Protein AF-A0A838JPN8-F1 (afdb_monomer)

Mean predicted aligned error: 5.58 Å

Foldseek 3Di:
DWDKDPEDWAADDPAQLVLLVLLVVLQVPDDQKDWPDDDSFKTWIWHADPPPRKIKIKIWGQDPVVRTIDIIITTPPPDPPPVPRVVVVVVSNVSSVVD

Solvent-accessible surface area (backbone atoms only — not comparable to full-atom values): 5671 Å² total; per-residue (Å²): 129,77,63,65,58,94,51,81,61,43,77,48,61,91,43,55,42,60,32,51,52,51,50,48,55,59,44,64,73,36,88,49,43,44,80,78,44,82,52,69,52,36,38,33,33,36,38,42,42,87,91,77,68,46,47,28,44,37,38,37,33,49,38,82,91,76,55,26,31,42,49,43,39,33,46,75,59,84,67,75,84,84,47,58,64,55,53,51,51,53,53,50,53,53,57,58,77,76,106

Secondary structure (DSSP, 8-state):
--PBP--PPEEPSS-HHHHHHHHHHHHHTSTTEEEEEEETTEEEEEEE-TTT--EEEEEEEEETTTTEEEEEEEESS-----SHHHHHHHHHHHHHHT-

pLDDT: mean 84.1, std 12.31, range [47.94, 95.75]

Structure (mmCIF, N/CA/C/O backbone):
data_AF-A0A838JPN8-F1
#
_entry.id   AF-A0A838JPN8-F1
#
loop_
_atom_site.group_PDB
_atom_site.id
_atom_site.type_symbol
_atom_site.label_atom_id
_atom_site.label_alt_id
_atom_site.label_comp_id
_atom_site.label_asym_id
_atom_site.label_entity_id
_atom_site.label_seq_id
_atom_site.pdbx_PDB_ins_code
_atom_site.Cartn_x
_atom_site.Cartn_y
_atom_site.Cartn_z
_atom_site.occupancy
_atom_site.B_iso_or_equiv
_atom_site.auth_seq_id
_atom_site.auth_comp_id
_atom_site.auth_asym_id
_atom_site.auth_atom_id
_atom_site.pdbx_PDB_model_num
ATOM 1 N N . GLN A 1 1 ? 0.008 10.929 -18.653 1.00 47.94 1 GLN A N 1
ATOM 2 C CA . GLN A 1 1 ? -1.288 10.620 -18.012 1.00 47.94 1 GLN A CA 1
ATOM 3 C C . GLN A 1 1 ? -1.085 9.340 -17.205 1.00 47.94 1 GLN A C 1
ATOM 5 O O . GLN A 1 1 ? -0.704 8.341 -17.802 1.00 47.94 1 GLN A O 1
ATOM 10 N N . ARG A 1 2 ? -1.171 9.373 -15.867 1.00 53.25 2 ARG A N 1
ATOM 11 C CA . ARG A 1 2 ? -1.049 8.150 -15.050 1.00 53.25 2 ARG A CA 1
ATOM 12 C C . ARG A 1 2 ? -2.326 7.338 -15.272 1.00 53.25 2 ARG A C 1
ATOM 14 O O . ARG A 1 2 ? -3.401 7.840 -14.967 1.00 53.25 2 ARG A O 1
ATOM 21 N N . GLN A 1 3 ? -2.220 6.158 -15.877 1.00 57.53 3 GLN A N 1
ATOM 22 C CA . GLN A 1 3 ? -3.350 5.237 -15.968 1.00 57.53 3 GLN A CA 1
ATOM 23 C C . GLN A 1 3 ? -3.476 4.532 -14.622 1.00 57.53 3 GLN A C 1
ATOM 25 O O . GLN A 1 3 ? -2.540 3.869 -14.175 1.00 57.53 3 GLN A O 1
ATOM 30 N N . TYR A 1 4 ? -4.611 4.737 -13.968 1.00 62.34 4 TYR A N 1
ATOM 31 C CA . TYR A 1 4 ? -4.970 4.013 -12.761 1.00 62.34 4 TYR A CA 1
ATOM 32 C C . TYR A 1 4 ? -5.707 2.750 -13.179 1.00 62.34 4 TYR A C 1
ATOM 34 O O . TYR A 1 4 ? -6.601 2.808 -14.021 1.00 62.34 4 TYR A O 1
ATOM 42 N N . ALA A 1 5 ? -5.318 1.613 -12.614 1.00 64.06 5 ALA A N 1
ATOM 43 C CA . ALA A 1 5 ? -6.159 0.434 -12.706 1.00 64.06 5 ALA A CA 1
ATOM 44 C C . ALA A 1 5 ? -7.370 0.642 -11.786 1.00 64.06 5 ALA A C 1
ATOM 46 O O . ALA A 1 5 ? -7.188 1.019 -10.626 1.00 64.06 5 ALA A O 1
ATOM 47 N N . ASP A 1 6 ? -8.579 0.372 -12.284 1.00 66.81 6 ASP A N 1
ATOM 48 C CA . ASP A 1 6 ? -9.738 0.184 -11.413 1.00 66.81 6 ASP A CA 1
ATOM 49 C C . ASP A 1 6 ? -9.481 -1.061 -10.563 1.00 66.81 6 ASP A C 1
ATOM 51 O O . ASP A 1 6 ? -9.359 -2.189 -11.066 1.00 66.81 6 ASP A O 1
ATOM 55 N N . ILE A 1 7 ? -9.309 -0.822 -9.267 1.00 79.94 7 ILE A N 1
ATOM 56 C CA . ILE A 1 7 ? -8.982 -1.819 -8.258 1.00 79.94 7 ILE A CA 1
ATOM 57 C C . ILE A 1 7 ? -10.088 -1.758 -7.216 1.00 79.94 7 ILE A C 1
ATOM 59 O O . ILE A 1 7 ? -10.384 -0.692 -6.680 1.00 79.94 7 ILE A O 1
ATOM 63 N N . ALA A 1 8 ? -10.701 -2.907 -6.936 1.00 86.38 8 ALA A N 1
ATOM 64 C CA . ALA A 1 8 ? -11.750 -2.976 -5.934 1.00 86.38 8 ALA A CA 1
ATOM 65 C C . ALA A 1 8 ? -11.186 -2.612 -4.547 1.00 86.38 8 ALA A C 1
ATOM 67 O O . ALA A 1 8 ? -10.092 -3.080 -4.200 1.00 86.38 8 ALA A O 1
ATOM 68 N N . PRO A 1 9 ? -11.921 -1.836 -3.734 1.00 91.12 9 PRO A N 1
ATOM 69 C CA . PRO A 1 9 ? -11.498 -1.515 -2.378 1.00 91.12 9 PRO A CA 1
ATOM 70 C C . PRO A 1 9 ? -11.369 -2.786 -1.527 1.00 91.12 9 PRO A C 1
ATOM 72 O O . PRO A 1 9 ? -11.947 -3.833 -1.835 1.00 91.12 9 PRO A O 1
ATOM 75 N N . ILE A 1 10 ? -10.571 -2.709 -0.468 1.00 90.81 10 ILE A N 1
ATOM 76 C CA . ILE A 1 10 ? -10.360 -3.791 0.499 1.00 90.81 10 ILE A CA 1
ATOM 77 C C . ILE A 1 10 ? -11.268 -3.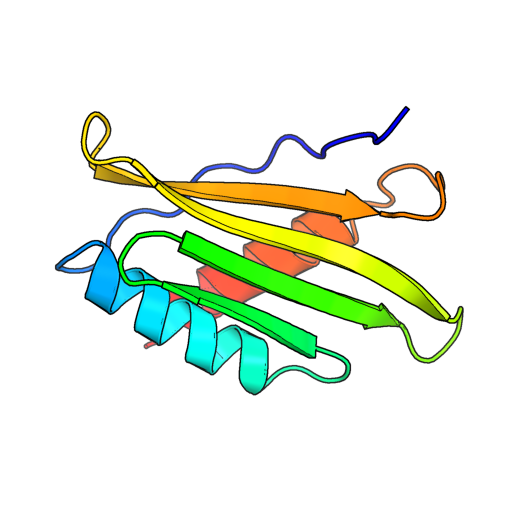535 1.703 1.00 90.81 10 ILE A C 1
ATOM 79 O O . ILE A 1 10 ? -11.330 -2.415 2.204 1.00 90.81 10 ILE A O 1
ATOM 83 N N . ALA A 1 11 ? -11.984 -4.557 2.170 1.00 90.94 11 ALA A N 1
ATOM 84 C CA . ALA A 1 11 ? -12.814 -4.435 3.363 1.00 90.94 11 ALA A CA 1
ATOM 85 C C . ALA A 1 11 ? -11.940 -4.205 4.605 1.00 90.94 11 ALA A C 1
ATOM 87 O O . ALA A 1 11 ? -10.873 -4.803 4.747 1.00 90.94 11 ALA A O 1
ATOM 88 N N . VAL A 1 12 ? -12.389 -3.331 5.504 1.00 91.38 12 VAL A N 1
ATOM 89 C CA . VAL A 1 12 ? -11.725 -3.137 6.796 1.00 91.38 12 VAL A CA 1
ATOM 90 C C . VAL A 1 12 ? -11.913 -4.385 7.658 1.00 91.38 12 VAL A C 1
ATOM 92 O O . VAL A 1 12 ? -13.031 -4.873 7.816 1.00 91.38 12 VAL A O 1
ATOM 95 N N . GLN A 1 13 ? -10.822 -4.882 8.239 1.00 87.94 13 GLN A N 1
ATOM 96 C CA . GLN A 1 13 ? -10.827 -5.972 9.212 1.00 87.94 13 GLN A CA 1
ATOM 97 C C . GLN A 1 13 ? -10.606 -5.392 10.616 1.00 87.94 13 GLN A C 1
ATOM 99 O O . GLN A 1 13 ? -9.481 -5.069 10.999 1.00 87.94 13 GLN A O 1
ATOM 104 N N . GLY A 1 14 ? -11.686 -5.248 11.387 1.00 86.75 14 GLY A N 1
ATOM 105 C CA . GLY A 1 14 ? -11.653 -4.572 12.687 1.00 86.75 14 GLY A CA 1
ATOM 106 C C . GLY A 1 14 ? -11.746 -3.056 12.519 1.00 86.75 14 GLY A C 1
ATOM 107 O O . GLY A 1 14 ? -12.843 -2.536 12.330 1.00 86.75 14 GLY A O 1
ATOM 108 N N . ASP A 1 15 ? -10.610 -2.358 12.561 1.00 89.88 15 ASP A N 1
ATOM 109 C CA . ASP A 1 15 ? -10.527 -0.906 12.371 1.00 89.88 15 ASP A CA 1
ATOM 110 C C . ASP A 1 15 ? -9.607 -0.512 11.199 1.00 89.88 15 ASP A C 1
ATOM 112 O O . ASP A 1 15 ? -8.746 -1.281 10.755 1.00 89.88 15 ASP A O 1
ATOM 116 N N . GLY A 1 16 ? -9.827 0.688 10.649 1.00 90.25 16 GLY A N 1
ATOM 117 C CA . GLY A 1 16 ? -9.094 1.201 9.487 1.00 90.25 16 GLY A CA 1
ATOM 118 C C . GLY A 1 16 ? -7.574 1.261 9.703 1.00 90.25 16 GLY A C 1
ATOM 119 O O . GLY A 1 16 ? -6.841 0.661 8.911 1.00 90.25 16 GLY A O 1
ATOM 120 N N . PRO A 1 17 ? -7.084 1.929 10.767 1.00 91.62 17 PRO A N 1
ATOM 121 C CA . PRO A 1 17 ? -5.660 1.956 11.109 1.00 91.62 17 PRO A CA 1
ATOM 122 C C . PRO A 1 17 ? -5.026 0.572 11.303 1.00 91.62 17 PRO A C 1
ATOM 124 O O . PRO A 1 17 ? -3.936 0.321 10.789 1.00 91.62 17 PRO A O 1
ATOM 127 N N . GLY A 1 18 ? -5.706 -0.346 11.988 1.00 92.81 18 GLY A N 1
ATOM 128 C CA . GLY A 1 18 ? -5.263 -1.722 12.200 1.00 92.81 18 GLY A CA 1
ATOM 129 C C . GLY A 1 18 ? -5.165 -2.497 10.889 1.00 92.81 18 GLY A C 1
ATOM 130 O O . GLY A 1 18 ? -4.160 -3.159 10.624 1.00 92.81 18 GLY A O 1
ATOM 131 N N . THR A 1 19 ? -6.154 -2.334 10.008 1.00 93.25 19 THR A N 1
ATOM 132 C CA . THR A 1 19 ? -6.128 -2.919 8.660 1.00 93.25 19 THR A CA 1
ATOM 133 C C . THR A 1 19 ? -4.963 -2.362 7.838 1.00 93.25 19 THR A C 1
ATOM 135 O O . THR A 1 19 ? -4.228 -3.123 7.211 1.00 93.25 19 THR A O 1
ATOM 138 N N . LEU A 1 20 ? -4.731 -1.045 7.869 1.00 93.94 20 LEU A N 1
ATOM 139 C CA . LEU A 1 20 ? -3.594 -0.417 7.187 1.00 93.94 20 LEU A CA 1
ATOM 140 C C . LEU A 1 20 ? -2.247 -0.886 7.746 1.00 93.94 20 LEU A C 1
ATOM 142 O O . LEU A 1 20 ? -1.312 -1.093 6.972 1.00 93.94 20 LEU A O 1
ATOM 146 N N . ALA A 1 21 ? -2.141 -1.105 9.058 1.00 92.81 21 ALA A N 1
ATOM 147 C CA . ALA A 1 21 ? -0.942 -1.654 9.682 1.00 92.81 21 ALA A CA 1
ATOM 148 C C . ALA A 1 21 ? -0.668 -3.099 9.227 1.00 92.81 21 ALA A C 1
ATOM 150 O O . ALA A 1 21 ? 0.475 -3.426 8.896 1.00 92.81 21 ALA A O 1
ATOM 151 N N . LYS A 1 22 ? -1.705 -3.944 9.117 1.00 93.44 22 LYS A N 1
ATOM 152 C CA . LYS A 1 22 ? -1.581 -5.283 8.515 1.00 93.44 22 LYS A CA 1
ATOM 153 C C . LYS A 1 22 ? -1.120 -5.199 7.055 1.00 93.44 22 LYS A C 1
ATOM 155 O O . LYS A 1 22 ? -0.162 -5.868 6.670 1.00 93.44 22 LYS A O 1
ATOM 160 N N . ILE A 1 23 ? -1.756 -4.339 6.251 1.00 93.75 23 ILE A N 1
ATOM 161 C CA . ILE A 1 23 ? -1.382 -4.119 4.844 1.00 93.75 23 ILE A CA 1
ATOM 162 C C . ILE A 1 23 ? 0.076 -3.668 4.743 1.00 93.75 23 ILE A C 1
ATOM 164 O O . ILE A 1 23 ? 0.812 -4.186 3.906 1.00 93.75 23 ILE A O 1
ATOM 168 N N . LYS A 1 24 ? 0.521 -2.752 5.609 1.00 94.31 24 LYS A N 1
ATOM 169 C CA . LYS A 1 24 ? 1.915 -2.308 5.673 1.00 94.31 24 LYS A CA 1
ATOM 170 C C . LYS A 1 24 ? 2.867 -3.488 5.874 1.00 94.31 24 LYS A C 1
ATOM 172 O O . LYS A 1 24 ? 3.797 -3.622 5.086 1.00 94.31 24 LYS A O 1
ATOM 177 N N . GLY A 1 25 ? 2.616 -4.364 6.848 1.00 93.38 25 GLY A N 1
ATOM 178 C CA . GLY A 1 25 ? 3.457 -5.546 7.079 1.00 93.38 25 GLY A CA 1
ATOM 179 C C . GLY A 1 25 ? 3.500 -6.497 5.874 1.00 93.38 25 GLY A C 1
ATOM 180 O O . GLY A 1 25 ? 4.564 -6.976 5.478 1.00 93.38 25 GLY A O 1
ATOM 181 N N . ILE A 1 26 ? 2.358 -6.705 5.211 1.00 93.25 26 ILE A N 1
ATOM 182 C CA . ILE A 1 26 ? 2.283 -7.501 3.974 1.00 93.25 26 ILE A CA 1
ATOM 183 C C . ILE A 1 26 ? 3.083 -6.835 2.847 1.00 93.25 26 ILE A C 1
ATOM 185 O O . ILE A 1 26 ? 3.772 -7.516 2.092 1.00 93.25 26 ILE A O 1
ATOM 189 N N . VAL A 1 27 ? 3.011 -5.511 2.715 1.00 92.50 27 VAL A N 1
ATOM 190 C CA . VAL A 1 27 ? 3.771 -4.757 1.713 1.00 92.50 27 VAL A CA 1
ATOM 191 C C . VAL A 1 27 ? 5.270 -4.846 1.993 1.00 92.50 27 VAL A C 1
ATOM 193 O O . VAL A 1 27 ? 6.023 -5.145 1.075 1.00 92.50 27 VAL A O 1
ATOM 196 N N . GLU A 1 28 ? 5.704 -4.636 3.234 1.00 91.81 28 GLU A N 1
ATOM 197 C CA . GLU A 1 28 ? 7.119 -4.671 3.632 1.00 91.81 28 GLU A CA 1
ATOM 198 C C . GLU A 1 28 ? 7.751 -6.060 3.479 1.00 91.81 28 GLU A C 1
ATOM 200 O O . GLU A 1 28 ? 8.943 -6.158 3.199 1.00 91.81 28 GLU A O 1
ATOM 205 N N . SER A 1 29 ? 6.962 -7.134 3.582 1.00 90.38 29 SER A N 1
ATOM 206 C CA . SER A 1 29 ? 7.449 -8.502 3.343 1.00 90.38 29 SER A CA 1
ATOM 207 C C . SER A 1 29 ? 7.643 -8.851 1.860 1.00 90.38 29 SER A C 1
ATOM 209 O O . SER A 1 29 ? 8.134 -9.935 1.541 1.00 90.38 29 SER A O 1
ATOM 211 N N . ARG A 1 30 ? 7.274 -7.959 0.928 1.00 87.75 30 ARG A N 1
ATOM 212 C CA . ARG A 1 30 ? 7.398 -8.207 -0.513 1.00 87.75 30 ARG A CA 1
ATOM 213 C C . ARG A 1 30 ? 8.698 -7.687 -1.097 1.00 87.75 30 ARG A C 1
ATOM 215 O O . ARG A 1 30 ? 9.097 -6.541 -0.909 1.00 87.75 30 ARG A O 1
ATOM 222 N N . ASP A 1 31 ? 9.273 -8.511 -1.959 1.00 85.50 31 ASP A N 1
ATOM 223 C CA . ASP A 1 31 ? 10.454 -8.176 -2.740 1.00 85.50 31 ASP A CA 1
ATOM 224 C C . ASP A 1 31 ? 10.273 -6.893 -3.567 1.00 85.50 31 ASP A C 1
ATOM 226 O O . ASP A 1 31 ? 9.363 -6.770 -4.392 1.00 85.50 31 ASP A O 1
ATOM 230 N N . GLY A 1 32 ? 11.189 -5.941 -3.374 1.00 85.50 32 GLY A N 1
ATOM 231 C CA . GLY A 1 32 ? 11.200 -4.677 -4.112 1.00 85.50 32 GLY A CA 1
ATOM 232 C C . GLY A 1 32 ? 10.132 -3.674 -3.671 1.00 85.50 32 GLY A C 1
ATOM 233 O O . GLY A 1 32 ? 9.960 -2.661 -4.352 1.00 85.50 32 GLY A O 1
ATOM 234 N N . ALA A 1 33 ? 9.425 -3.931 -2.568 1.00 90.69 33 ALA A N 1
ATOM 235 C CA . ALA A 1 33 ? 8.540 -2.963 -1.941 1.00 90.69 33 ALA A CA 1
ATOM 236 C C . ALA A 1 33 ? 9.324 -1.979 -1.062 1.00 90.69 33 ALA A C 1
ATOM 238 O O . ALA A 1 33 ? 10.281 -2.340 -0.383 1.00 90.69 33 ALA A O 1
ATOM 239 N N . ALA A 1 34 ? 8.894 -0.724 -1.060 1.00 91.81 34 ALA A N 1
ATOM 240 C CA . ALA A 1 34 ? 9.420 0.318 -0.195 1.00 91.81 34 ALA A CA 1
ATOM 241 C C . ALA A 1 34 ? 8.270 1.201 0.282 1.00 91.81 34 ALA A C 1
ATOM 243 O O . ALA A 1 34 ? 7.659 1.914 -0.518 1.00 91.81 34 ALA A O 1
ATOM 244 N N . VAL A 1 35 ? 7.983 1.181 1.582 1.00 93.75 35 VAL A N 1
ATOM 245 C CA . VAL A 1 35 ? 7.026 2.111 2.189 1.00 93.75 35 VAL A CA 1
ATOM 246 C C . VAL A 1 35 ? 7.646 3.505 2.194 1.00 93.75 35 VAL A C 1
ATOM 248 O O . VAL A 1 35 ? 8.744 3.713 2.701 1.00 93.75 35 VAL A O 1
ATOM 251 N N . VAL A 1 36 ? 6.958 4.461 1.578 1.00 94.44 36 VAL A N 1
ATOM 252 C CA . VAL A 1 36 ? 7.406 5.856 1.469 1.00 94.44 36 VAL A CA 1
ATOM 253 C C . VAL A 1 36 ? 6.721 6.731 2.506 1.00 94.44 36 VAL A C 1
ATOM 255 O O . VAL A 1 36 ? 7.343 7.644 3.041 1.00 94.44 36 VAL A O 1
ATOM 258 N N . LYS A 1 37 ? 5.443 6.466 2.784 1.00 94.50 37 LYS A N 1
ATOM 259 C CA . LYS A 1 37 ? 4.659 7.193 3.781 1.00 94.50 37 LYS A CA 1
ATOM 260 C C . LYS A 1 37 ? 3.745 6.218 4.507 1.00 94.50 37 LYS A C 1
ATOM 262 O O . LYS A 1 37 ? 3.104 5.398 3.860 1.00 94.50 37 LYS A O 1
ATOM 267 N N . SER A 1 38 ? 3.682 6.323 5.827 1.00 93.94 38 SER A N 1
ATOM 268 C CA . SER A 1 38 ? 2.806 5.516 6.673 1.00 93.94 38 SER A CA 1
ATOM 269 C C . SER A 1 38 ? 2.180 6.427 7.718 1.00 93.94 38 SER A C 1
ATOM 271 O O . SER A 1 38 ? 2.876 6.952 8.580 1.00 93.94 38 SER A O 1
ATOM 273 N N . GLU A 1 39 ? 0.872 6.596 7.634 1.00 93.81 39 GLU A N 1
ATOM 274 C CA . GLU A 1 39 ? 0.028 7.388 8.524 1.00 93.81 39 GLU A CA 1
ATOM 275 C C . GLU A 1 39 ? -1.170 6.532 8.971 1.00 93.81 39 GLU A C 1
ATOM 277 O O . GLU A 1 39 ? -1.475 5.526 8.325 1.00 93.81 39 GLU A O 1
ATOM 282 N N . PRO A 1 40 ? -1.880 6.904 10.052 1.00 88.44 40 PRO A N 1
ATOM 283 C CA . PRO A 1 40 ? -2.983 6.096 10.581 1.00 88.44 40 PRO A CA 1
ATOM 284 C C . PRO A 1 40 ? -4.114 5.815 9.583 1.00 88.44 40 PRO A C 1
ATOM 286 O O . PRO A 1 40 ? -4.792 4.802 9.694 1.00 88.44 40 PRO A O 1
ATOM 289 N N . ASN A 1 41 ? -4.334 6.699 8.612 1.00 93.00 41 ASN A N 1
ATOM 290 C CA . ASN A 1 41 ? -5.394 6.598 7.607 1.00 93.00 41 ASN A CA 1
ATOM 291 C C . ASN A 1 41 ? -4.862 6.515 6.168 1.00 93.00 41 ASN A C 1
ATOM 293 O O . ASN A 1 41 ? -5.663 6.495 5.234 1.00 93.00 41 ASN A O 1
ATOM 297 N N . TYR A 1 42 ? -3.542 6.488 5.975 1.00 94.50 42 TYR A N 1
ATOM 298 C CA . TYR A 1 42 ? -2.930 6.546 4.652 1.00 94.50 42 TYR A CA 1
ATOM 299 C C . TYR A 1 42 ? -1.591 5.807 4.615 1.00 94.50 42 TYR A C 1
ATOM 301 O O . TYR A 1 42 ? -0.709 6.027 5.440 1.00 94.50 42 TYR A O 1
ATOM 309 N N . LEU A 1 43 ? -1.401 4.965 3.609 1.00 95.75 43 LEU A N 1
ATOM 310 C CA . LEU A 1 43 ? -0.172 4.227 3.364 1.00 95.75 43 LEU A CA 1
ATOM 311 C C . LEU A 1 43 ? 0.211 4.381 1.896 1.00 95.75 43 LEU A C 1
ATOM 313 O O . LEU A 1 43 ? -0.558 4.050 1.000 1.00 95.75 43 LEU A O 1
ATOM 317 N N . TYR A 1 44 ? 1.435 4.827 1.648 1.00 95.00 44 TYR A N 1
ATOM 318 C CA . TYR A 1 44 ? 2.006 4.929 0.314 1.00 95.00 44 TYR A CA 1
ATOM 319 C C . TYR A 1 44 ? 3.276 4.099 0.229 1.00 95.00 44 TYR A C 1
ATOM 321 O O . TYR A 1 44 ? 4.220 4.276 1.005 1.00 95.00 44 TYR A O 1
ATOM 329 N N . ALA A 1 45 ? 3.304 3.209 -0.754 1.00 93.44 45 ALA A N 1
ATOM 330 C CA . ALA A 1 45 ? 4.414 2.332 -1.045 1.00 93.44 45 ALA A CA 1
ATOM 331 C C . ALA A 1 45 ? 4.794 2.387 -2.525 1.00 93.44 45 ALA A C 1
ATOM 333 O O . ALA A 1 45 ? 3.980 2.658 -3.407 1.00 93.44 45 ALA A O 1
ATOM 334 N N . ARG A 1 46 ? 6.059 2.089 -2.795 1.00 91.69 46 ARG A N 1
ATOM 335 C CA . ARG A 1 46 ? 6.606 1.927 -4.137 1.00 91.69 46 ARG A CA 1
ATOM 336 C C . ARG A 1 46 ? 7.038 0.493 -4.339 1.00 91.69 46 ARG A C 1
ATOM 338 O O . ARG A 1 46 ? 7.716 -0.064 -3.485 1.00 91.69 46 ARG A O 1
ATOM 345 N N . PHE A 1 47 ? 6.708 -0.073 -5.487 1.00 88.25 47 PHE A N 1
ATOM 346 C CA . PHE A 1 47 ? 7.190 -1.380 -5.907 1.00 88.25 47 PHE A CA 1
ATOM 347 C C . PHE A 1 47 ? 8.145 -1.209 -7.077 1.00 88.25 47 PHE A C 1
ATOM 349 O O . PHE A 1 47 ? 7.797 -0.589 -8.078 1.00 88.25 47 PH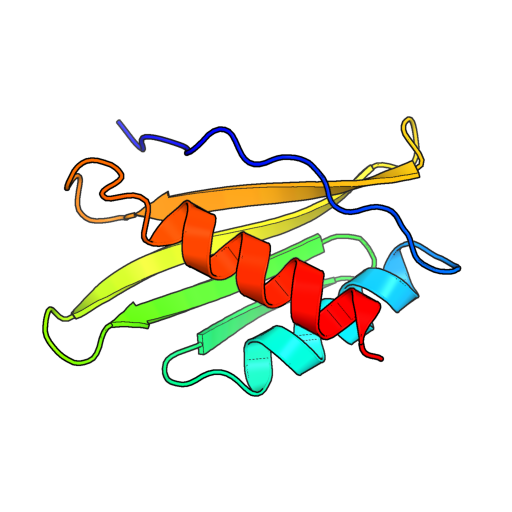E A O 1
ATOM 356 N N . THR A 1 48 ? 9.348 -1.762 -6.957 1.00 85.19 48 THR A N 1
ATOM 357 C CA . THR A 1 48 ? 10.350 -1.751 -8.024 1.00 85.19 48 THR A CA 1
ATOM 358 C C . THR A 1 48 ? 10.543 -3.160 -8.560 1.00 85.19 48 THR A C 1
ATOM 360 O O . THR A 1 48 ? 10.959 -4.066 -7.839 1.00 85.19 48 THR A O 1
ATOM 363 N N . THR A 1 49 ? 10.267 -3.360 -9.846 1.00 75.25 49 THR A N 1
ATOM 364 C CA . THR A 1 49 ? 10.476 -4.659 -10.497 1.00 75.25 49 THR A CA 1
ATOM 365 C C . THR A 1 49 ? 11.948 -4.843 -10.881 1.00 75.25 49 THR A C 1
ATOM 367 O O . THR A 1 49 ? 12.508 -4.048 -11.635 1.00 75.25 49 THR A O 1
ATOM 370 N N . LYS A 1 50 ? 12.592 -5.910 -10.379 1.00 67.62 50 LYS A N 1
ATOM 371 C CA . LYS A 1 50 ? 14.040 -6.167 -10.559 1.00 67.62 50 LYS A CA 1
ATOM 372 C C . LYS A 1 50 ? 14.471 -6.262 -12.032 1.00 67.62 50 LYS A C 1
ATOM 374 O O . LYS A 1 50 ? 15.537 -5.770 -12.380 1.00 67.62 50 LYS A O 1
ATOM 379 N N . LEU A 1 51 ? 13.642 -6.854 -12.897 1.00 66.56 51 LEU A N 1
ATOM 380 C CA . LEU A 1 51 ? 14.014 -7.140 -14.289 1.00 66.56 51 LEU A CA 1
ATOM 381 C C . LEU A 1 51 ? 13.973 -5.907 -15.206 1.00 66.56 51 LEU A C 1
ATOM 383 O O . LEU A 1 51 ? 14.797 -5.781 -16.103 1.00 66.56 51 LEU A O 1
ATOM 387 N N . MET A 1 52 ? 13.028 -4.992 -14.979 1.00 64.75 52 MET A N 1
ATOM 388 C CA . MET A 1 52 ? 12.771 -3.862 -15.885 1.00 64.75 52 MET A CA 1
ATOM 389 C C . MET A 1 52 ? 12.926 -2.491 -15.216 1.00 64.75 52 MET A C 1
ATOM 391 O O . MET A 1 52 ? 12.722 -1.468 -15.865 1.00 64.75 52 MET A O 1
ATOM 395 N N . LYS A 1 53 ? 13.264 -2.458 -13.917 1.00 69.94 53 LYS A N 1
ATOM 396 C CA . LYS A 1 53 ? 13.374 -1.246 -13.085 1.00 69.94 53 LYS A CA 1
ATOM 397 C C . LYS A 1 53 ? 12.130 -0.350 -13.135 1.00 69.94 53 LYS A C 1
ATOM 399 O O . LYS A 1 53 ? 12.221 0.853 -12.896 1.00 69.94 53 LYS A O 1
ATOM 404 N N . PHE A 1 54 ? 10.960 -0.919 -13.430 1.00 77.25 54 PHE A N 1
ATOM 405 C CA . PHE A 1 54 ? 9.718 -0.158 -13.380 1.00 77.25 54 PHE A CA 1
ATOM 406 C C . PHE A 1 54 ? 9.337 0.085 -11.930 1.00 77.25 54 PHE A C 1
ATOM 408 O O . PHE A 1 54 ? 9.339 -0.848 -11.124 1.00 77.25 54 PHE A O 1
ATOM 415 N N . VAL A 1 55 ? 9.038 1.350 -11.642 1.00 82.75 55 VAL A N 1
ATOM 416 C CA . VAL A 1 55 ? 8.544 1.81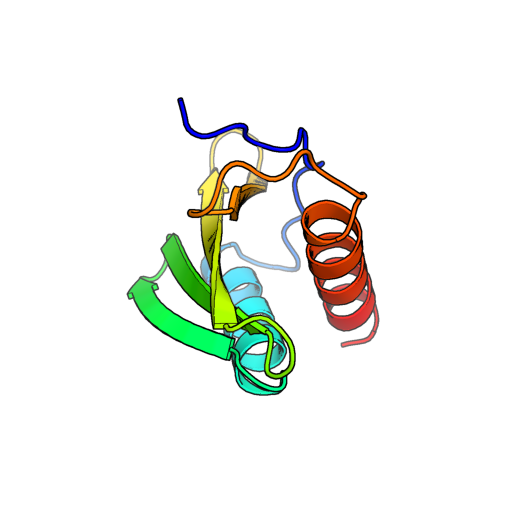0 -10.351 1.00 82.75 55 VAL A CA 1
ATOM 417 C C . VAL A 1 55 ? 7.041 2.001 -10.465 1.00 82.75 55 VAL A C 1
ATOM 419 O O . VAL A 1 55 ? 6.565 2.797 -11.281 1.00 82.75 55 VAL A O 1
ATOM 422 N N . ASP A 1 56 ? 6.322 1.279 -9.623 1.00 84.44 56 ASP A N 1
ATOM 423 C CA . ASP A 1 56 ? 4.885 1.390 -9.456 1.00 84.44 56 ASP A CA 1
ATOM 424 C C . ASP A 1 56 ? 4.592 2.049 -8.113 1.00 84.44 56 ASP A C 1
ATOM 426 O O . ASP A 1 56 ? 5.155 1.667 -7.086 1.00 84.44 56 ASP A O 1
ATOM 430 N N . ASP A 1 57 ? 3.699 3.026 -8.125 1.00 87.62 57 ASP A N 1
ATOM 431 C CA . ASP A 1 57 ? 3.182 3.666 -6.926 1.00 87.62 57 ASP A CA 1
ATOM 432 C C . ASP A 1 57 ? 1.905 2.931 -6.498 1.00 87.62 57 ASP A C 1
ATOM 434 O O . ASP A 1 57 ? 1.037 2.632 -7.327 1.00 87.62 57 ASP A O 1
ATOM 438 N N . VAL A 1 58 ? 1.803 2.609 -5.211 1.00 90.12 58 VAL A N 1
ATOM 439 C CA . VAL A 1 58 ? 0.618 2.007 -4.600 1.00 90.12 58 VAL A CA 1
ATOM 440 C C . VAL A 1 58 ? 0.239 2.808 -3.366 1.00 90.12 58 VAL A C 1
ATOM 442 O O . VAL A 1 58 ? 1.048 2.990 -2.460 1.00 90.12 58 VAL A O 1
ATOM 445 N N . GLU A 1 59 ? -1.004 3.260 -3.327 1.00 93.31 59 GLU A N 1
ATOM 446 C CA . GLU A 1 59 ? -1.573 4.030 -2.232 1.00 93.31 59 GLU A CA 1
ATOM 447 C C . GLU A 1 59 ? -2.777 3.282 -1.658 1.00 93.31 59 GLU A C 1
ATOM 449 O O . GLU A 1 59 ? -3.606 2.753 -2.402 1.00 93.31 59 GLU A O 1
ATOM 454 N N . PHE A 1 60 ? -2.871 3.273 -0.334 1.00 94.19 60 PHE A N 1
ATOM 455 C CA . PHE A 1 60 ? -3.992 2.758 0.435 1.00 94.19 60 PHE A CA 1
ATOM 456 C C . PHE A 1 60 ? -4.469 3.861 1.368 1.00 94.19 60 PHE A C 1
ATOM 458 O O . PHE A 1 60 ? -3.650 4.503 2.023 1.00 94.19 60 PHE A O 1
ATOM 465 N N . TRP A 1 61 ? -5.774 4.077 1.464 1.00 95.12 61 TRP A N 1
ATOM 466 C CA . TRP A 1 61 ? -6.319 5.002 2.452 1.00 95.12 61 TRP A CA 1
ATOM 467 C C . TRP A 1 61 ? -7.629 4.497 3.014 1.00 95.12 61 TRP A C 1
ATOM 469 O O . TRP A 1 61 ? -8.426 3.880 2.311 1.00 95.12 61 TRP A O 1
ATOM 479 N N . PHE A 1 62 ? -7.837 4.749 4.298 1.00 95.06 62 PHE A N 1
ATOM 480 C CA . PHE A 1 62 ? -9.089 4.412 4.950 1.00 95.06 62 PHE A CA 1
ATOM 481 C C . PHE A 1 62 ? -10.148 5.456 4.596 1.00 95.06 62 PHE A C 1
ATOM 483 O O . PHE A 1 62 ? -9.950 6.651 4.819 1.00 95.06 62 PHE A O 1
ATOM 490 N N . ASP A 1 63 ? -11.264 4.991 4.041 1.00 93.56 63 ASP A N 1
ATOM 491 C CA . ASP A 1 63 ? -12.457 5.789 3.796 1.00 93.56 63 ASP A CA 1
ATOM 492 C C . ASP A 1 63 ? -13.498 5.495 4.891 1.00 93.56 63 ASP A C 1
ATOM 494 O O . ASP A 1 63 ? -14.163 4.453 4.848 1.00 93.56 63 ASP A O 1
ATOM 498 N N . PRO A 1 64 ? -13.658 6.390 5.883 1.00 89.31 64 PRO A N 1
ATOM 499 C CA . PRO A 1 64 ? -14.598 6.183 6.978 1.00 89.31 64 PRO A CA 1
ATOM 500 C C . PRO A 1 64 ? -16.065 6.283 6.543 1.00 89.31 64 PRO A C 1
ATOM 502 O O . PRO A 1 64 ? -16.928 5.788 7.261 1.00 89.31 64 PRO A O 1
ATOM 505 N N . ALA A 1 65 ? -16.375 6.897 5.394 1.00 90.69 65 ALA A N 1
ATOM 506 C CA . ALA A 1 65 ? -17.756 7.026 4.927 1.00 90.69 65 ALA A CA 1
ATOM 507 C C . ALA A 1 65 ? -18.305 5.695 4.397 1.00 90.69 65 ALA A C 1
ATOM 509 O O . ALA A 1 65 ? -19.484 5.391 4.561 1.00 90.69 65 ALA A O 1
ATOM 510 N N . THR A 1 66 ? -17.442 4.900 3.767 1.00 89.81 66 THR A N 1
ATOM 511 C CA . THR A 1 66 ? -17.788 3.595 3.182 1.00 89.81 66 THR A CA 1
ATOM 512 C C . THR A 1 66 ? -17.221 2.417 3.979 1.00 89.81 66 THR A C 1
ATOM 514 O O . THR A 1 66 ? -17.524 1.268 3.672 1.00 89.81 66 THR A O 1
ATOM 517 N N . ASN A 1 67 ? -16.442 2.699 5.029 1.00 91.00 67 ASN A N 1
ATOM 518 C CA . ASN A 1 67 ? -15.767 1.735 5.896 1.00 91.00 67 ASN A CA 1
ATOM 519 C C . ASN A 1 67 ? -14.901 0.715 5.129 1.00 91.00 67 ASN A C 1
ATOM 521 O O . ASN A 1 67 ? -14.902 -0.483 5.419 1.00 91.00 67 ASN A O 1
ATOM 525 N N . VAL A 1 68 ? -14.155 1.193 4.132 1.00 93.94 68 VAL A N 1
ATOM 526 C CA . VAL A 1 68 ? -13.239 0.375 3.323 1.00 93.94 68 VAL A CA 1
ATOM 527 C C . VAL A 1 68 ? -11.865 1.026 3.217 1.00 93.94 68 VAL A C 1
ATOM 529 O O . VAL A 1 68 ? -11.704 2.234 3.391 1.00 93.94 68 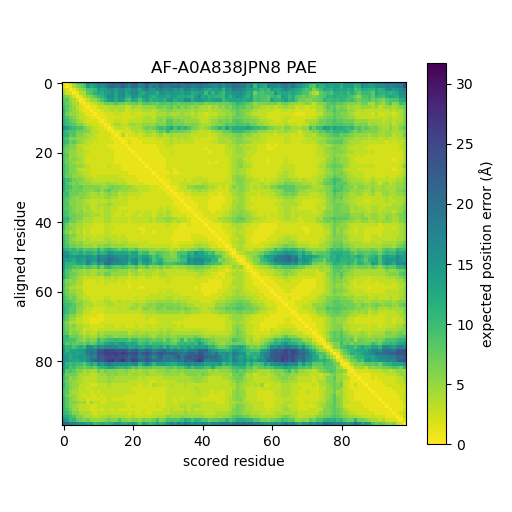VAL A O 1
ATOM 532 N N . ILE A 1 69 ? -10.856 0.223 2.897 1.00 94.00 69 ILE A N 1
ATOM 533 C CA . ILE A 1 69 ? -9.559 0.709 2.442 1.00 94.00 69 ILE A CA 1
ATOM 534 C C . ILE A 1 69 ? -9.623 0.872 0.928 1.00 94.00 69 ILE A C 1
ATOM 536 O O . ILE A 1 69 ? -9.663 -0.096 0.165 1.00 94.00 69 ILE A O 1
ATOM 540 N N . GLN A 1 70 ? -9.624 2.118 0.489 1.00 94.12 70 GLN A N 1
ATOM 541 C CA . GLN A 1 70 ? -9.492 2.461 -0.913 1.00 94.12 70 GLN A CA 1
ATOM 542 C C . GLN A 1 70 ? -8.067 2.174 -1.376 1.00 94.12 70 GLN A C 1
ATOM 544 O O . GLN A 1 70 ? -7.104 2.363 -0.627 1.00 94.12 70 GLN A O 1
ATOM 549 N N . VAL A 1 71 ? -7.932 1.718 -2.620 1.00 91.50 71 VAL A N 1
ATOM 550 C CA . VAL A 1 71 ? -6.642 1.328 -3.188 1.00 91.50 71 VAL A CA 1
ATOM 551 C C . VAL A 1 71 ? -6.443 1.996 -4.532 1.00 91.50 71 VAL A C 1
ATOM 553 O O . VAL A 1 71 ? -7.336 2.027 -5.375 1.00 91.50 71 VAL A O 1
ATOM 556 N N . ARG A 1 72 ? -5.232 2.492 -4.760 1.00 88.31 72 ARG A N 1
ATOM 557 C CA . ARG A 1 72 ? -4.813 3.053 -6.039 1.00 88.31 72 ARG A CA 1
ATOM 558 C C . ARG A 1 72 ? -3.448 2.506 -6.399 1.00 88.31 72 ARG A C 1
ATOM 560 O O . ARG A 1 72 ? -2.527 2.562 -5.5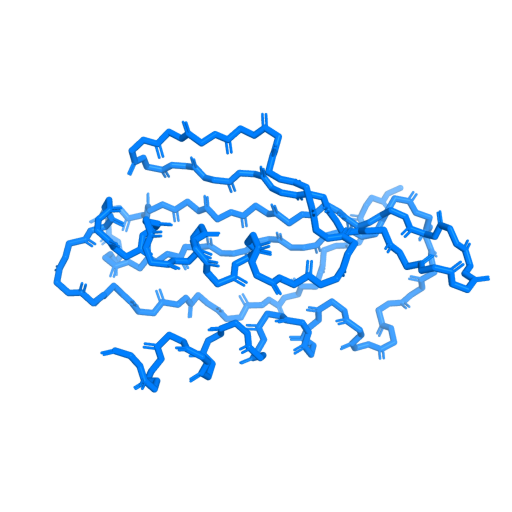94 1.00 88.31 72 ARG A O 1
ATOM 567 N N . SER A 1 73 ? -3.298 2.011 -7.623 1.00 84.81 73 SER A N 1
ATOM 568 C CA . SER A 1 73 ? -1.993 1.628 -8.158 1.00 84.81 73 SER A CA 1
ATOM 569 C C . SER A 1 73 ? -1.778 2.234 -9.537 1.00 84.81 73 SER A C 1
ATOM 571 O O . SER A 1 73 ? -2.658 2.165 -10.397 1.00 84.81 73 SER A O 1
ATOM 573 N N . ALA A 1 74 ? -0.611 2.844 -9.732 1.00 79.88 74 ALA A N 1
ATOM 574 C CA . ALA A 1 74 ? -0.214 3.457 -10.990 1.00 79.88 74 ALA A CA 1
ATOM 575 C C . ALA A 1 74 ? 1.254 3.166 -11.300 1.00 79.88 74 ALA A C 1
ATOM 577 O O . ALA A 1 74 ? 2.139 3.388 -10.474 1.00 79.88 74 ALA A O 1
ATOM 578 N N . SER A 1 75 ? 1.524 2.739 -12.530 1.00 76.00 75 SER A N 1
ATOM 579 C CA . SER A 1 75 ? 2.889 2.616 -13.041 1.00 76.00 75 SER A CA 1
ATOM 580 C C . SER A 1 75 ? 3.414 3.984 -13.477 1.00 76.00 75 SER A C 1
ATOM 582 O O . SER A 1 75 ? 2.724 4.736 -14.169 1.00 76.00 75 SER A O 1
ATOM 584 N N . ARG A 1 76 ? 4.653 4.326 -13.096 1.00 73.81 76 ARG A N 1
ATOM 585 C CA . ARG A 1 76 ? 5.284 5.596 -13.515 1.00 73.81 76 ARG A CA 1
ATOM 586 C C . ARG A 1 76 ? 5.708 5.593 -14.975 1.00 73.81 76 ARG A C 1
ATOM 588 O O . ARG A 1 76 ? 5.791 6.646 -15.602 1.00 73.81 76 ARG A O 1
ATOM 595 N N . VAL A 1 77 ? 5.983 4.409 -15.505 1.00 61.41 77 VAL A N 1
ATOM 596 C CA . VAL A 1 77 ? 6.320 4.200 -16.907 1.00 61.41 77 VAL A CA 1
ATOM 597 C C . VAL A 1 77 ? 5.043 3.698 -17.565 1.00 61.41 77 VAL A C 1
ATOM 599 O O . VAL A 1 77 ? 4.530 2.667 -17.149 1.00 61.41 77 VAL A O 1
ATOM 602 N N . GLY A 1 78 ? 4.488 4.466 -18.507 1.00 52.56 78 GLY A N 1
ATOM 603 C CA . GLY A 1 78 ? 3.148 4.292 -19.093 1.00 52.56 78 GLY A CA 1
ATOM 604 C C . GLY A 1 78 ? 2.948 3.035 -19.948 1.00 52.56 78 GLY A C 1
ATOM 605 O O . GLY A 1 78 ? 2.388 3.112 -21.036 1.00 52.56 78 GLY A O 1
ATOM 606 N N . ARG A 1 79 ? 3.428 1.879 -19.488 1.00 52.47 79 ARG A N 1
ATOM 607 C CA . ARG A 1 79 ? 3.15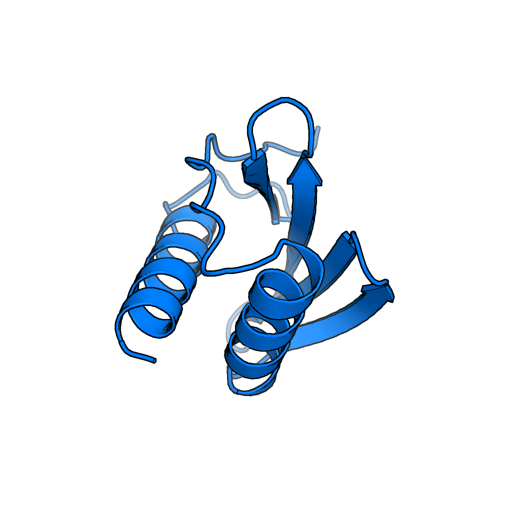0 0.577 -20.079 1.00 52.47 79 ARG A CA 1
ATOM 608 C C . ARG A 1 79 ? 1.778 0.151 -19.566 1.00 52.47 79 ARG A C 1
ATOM 610 O O . ARG A 1 79 ? 1.577 0.108 -18.356 1.00 52.47 79 ARG A O 1
ATOM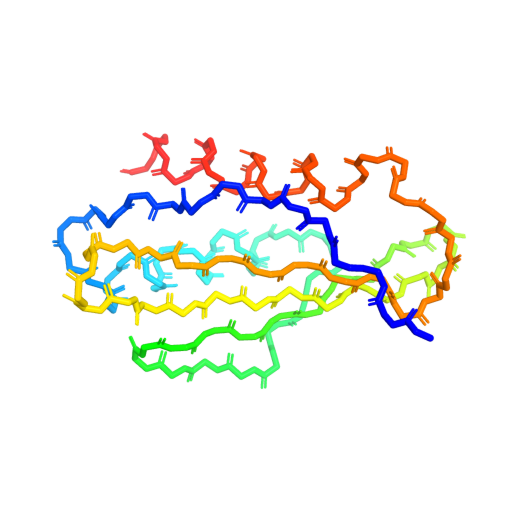 617 N N . GLY A 1 80 ? 0.847 -0.078 -20.493 1.00 53.28 80 GLY A N 1
ATOM 618 C CA . GLY A 1 80 ? -0.539 -0.430 -20.183 1.00 53.28 80 GLY A CA 1
ATOM 619 C C . GLY A 1 80 ? -0.627 -1.534 -19.133 1.00 53.28 80 GLY A C 1
ATOM 620 O O . GLY A 1 80 ? 0.257 -2.390 -19.058 1.00 53.28 80 GLY A O 1
ATOM 621 N N . ASP A 1 81 ? -1.676 -1.478 -18.312 1.00 58.03 81 ASP A N 1
ATOM 622 C CA . ASP A 1 81 ? -1.943 -2.414 -17.223 1.00 58.03 81 ASP A CA 1
ATOM 623 C C . ASP A 1 81 ? -2.010 -3.852 -17.761 1.00 58.03 81 ASP A C 1
ATOM 625 O O . ASP A 1 81 ? -3.076 -4.376 -18.066 1.00 58.03 81 ASP A O 1
ATOM 629 N N . MET A 1 82 ? -0.864 -4.537 -17.863 1.00 64.44 82 MET A N 1
ATOM 630 C CA . MET A 1 82 ? -0.780 -5.977 -18.158 1.00 64.44 82 MET A CA 1
ATOM 631 C C . MET A 1 82 ? -1.339 -6.819 -16.987 1.00 64.44 82 MET A C 1
ATOM 633 O O . MET A 1 82 ? -0.930 -7.959 -16.760 1.00 64.44 82 MET A O 1
ATOM 637 N N . GLY A 1 83 ? -2.217 -6.229 -16.170 1.00 70.94 83 GLY A N 1
ATOM 638 C CA . GLY A 1 83 ? -2.770 -6.768 -14.942 1.00 70.94 83 GLY A CA 1
ATOM 639 C C . GLY A 1 83 ? -1.746 -6.929 -13.824 1.00 70.94 83 GLY A C 1
ATOM 640 O O . GLY A 1 83 ? -2.071 -7.552 -12.821 1.00 70.94 83 GLY A O 1
ATOM 641 N N . VAL A 1 84 ? -0.513 -6.428 -13.963 1.00 78.56 84 VAL A N 1
ATOM 642 C CA . VAL A 1 84 ? 0.541 -6.589 -12.942 1.00 78.56 84 VAL A CA 1
ATOM 643 C C . VAL A 1 84 ? 0.169 -5.833 -11.669 1.00 78.56 84 VAL A C 1
ATOM 645 O O . VAL A 1 84 ? 0.284 -6.382 -10.572 1.00 78.56 84 VAL A O 1
ATOM 648 N N . ASN A 1 85 ? -0.349 -4.612 -11.817 1.00 80.44 85 ASN A N 1
ATOM 649 C CA . ASN A 1 85 ? -0.789 -3.800 -10.687 1.00 80.44 85 ASN A CA 1
ATOM 650 C C . ASN A 1 85 ? -1.996 -4.442 -10.002 1.00 80.44 85 ASN A C 1
ATOM 652 O O . ASN A 1 85 ? -1.966 -4.653 -8.790 1.00 80.44 85 ASN A O 1
ATOM 656 N N . ARG A 1 86 ? -3.000 -4.871 -10.779 1.00 82.69 86 ARG A N 1
ATOM 657 C CA . ARG A 1 86 ? -4.158 -5.607 -10.250 1.00 82.69 86 ARG A CA 1
ATOM 658 C C . ARG A 1 86 ? -3.744 -6.884 -9.513 1.00 82.69 86 ARG A C 1
ATOM 660 O O . ARG A 1 86 ? -4.118 -7.060 -8.360 1.00 82.69 86 ARG A O 1
ATOM 667 N N . LYS A 1 87 ? -2.920 -7.742 -10.128 1.00 85.12 87 LYS A N 1
ATOM 668 C CA . LYS A 1 87 ? -2.421 -8.990 -9.513 1.00 85.12 87 LYS A CA 1
ATOM 669 C C . LYS A 1 87 ? -1.697 -8.729 -8.196 1.00 85.12 87 LYS A C 1
ATOM 671 O O . LYS A 1 87 ? -1.854 -9.493 -7.248 1.00 85.12 87 LYS A O 1
ATOM 676 N N . ARG A 1 88 ? -0.918 -7.646 -8.117 1.00 87.00 88 ARG A N 1
ATOM 677 C CA . ARG A 1 88 ? -0.227 -7.260 -6.885 1.00 87.00 88 ARG A CA 1
ATOM 678 C C . ARG A 1 88 ? -1.219 -6.950 -5.772 1.00 87.00 88 ARG A C 1
ATOM 680 O O . ARG A 1 88 ? -1.023 -7.474 -4.677 1.00 87.00 88 ARG A O 1
ATOM 687 N N . ILE A 1 89 ? -2.237 -6.131 -6.044 1.00 88.19 89 ILE A N 1
ATOM 688 C CA . ILE A 1 89 ? -3.241 -5.782 -5.034 1.00 88.19 89 ILE A CA 1
ATOM 689 C C . ILE A 1 89 ? -4.062 -7.000 -4.630 1.00 88.19 89 ILE A C 1
ATOM 691 O O . ILE A 1 89 ? -4.219 -7.234 -3.439 1.00 88.19 89 ILE A O 1
ATOM 695 N N . GLU A 1 90 ? -4.504 -7.823 -5.578 1.00 89.25 90 GLU A N 1
ATOM 696 C CA . GLU A 1 90 ? -5.256 -9.039 -5.250 1.00 89.25 90 GLU A CA 1
ATOM 697 C C . GLU A 1 90 ? -4.439 -10.004 -4.387 1.00 89.25 90 GLU A C 1
ATOM 699 O O . GLU A 1 90 ? -4.949 -10.577 -3.430 1.00 89.25 90 GLU A O 1
ATOM 704 N N . ALA A 1 91 ? -3.132 -10.112 -4.626 1.00 89.50 91 ALA A N 1
ATOM 705 C CA . ALA A 1 91 ? -2.273 -10.895 -3.753 1.00 89.50 91 ALA A CA 1
ATOM 706 C C . ALA A 1 91 ? -2.109 -10.260 -2.350 1.00 89.50 91 ALA A C 1
ATOM 708 O O . ALA A 1 91 ? -1.849 -10.984 -1.395 1.00 89.50 91 ALA A O 1
ATOM 709 N N . ILE A 1 92 ? -2.185 -8.925 -2.210 1.00 90.31 92 ILE A N 1
ATOM 710 C CA . ILE A 1 92 ? -2.185 -8.258 -0.888 1.00 90.31 92 ILE A CA 1
ATOM 711 C C . ILE A 1 92 ? -3.503 -8.558 -0.177 1.00 90.31 92 ILE A C 1
ATOM 713 O O . ILE A 1 92 ? -3.481 -8.928 0.991 1.00 90.31 92 ILE A O 1
ATOM 717 N N . AR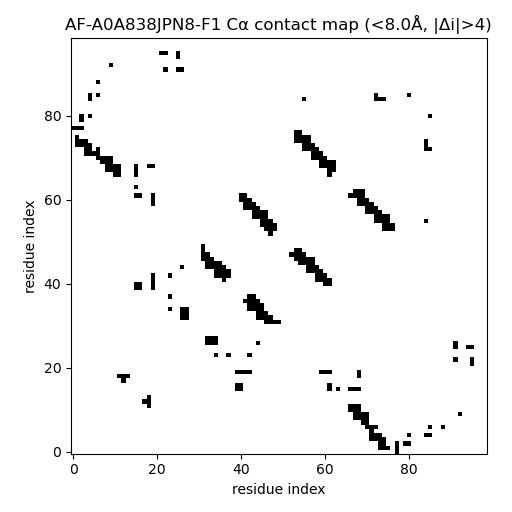G A 1 93 ? -4.629 -8.466 -0.897 1.00 90.81 93 ARG A N 1
ATOM 718 C CA . ARG A 1 93 ? -5.962 -8.819 -0.398 1.00 90.81 93 ARG A CA 1
ATOM 719 C C . ARG A 1 93 ? -5.986 -10.258 0.119 1.00 90.81 93 ARG A C 1
ATOM 721 O O . ARG A 1 93 ? -6.369 -10.483 1.256 1.00 90.81 93 ARG A O 1
ATOM 728 N N . ALA A 1 94 ? -5.500 -11.215 -0.670 1.00 90.38 94 ALA A N 1
ATOM 729 C CA . ALA A 1 94 ? -5.448 -12.619 -0.266 1.00 90.38 94 ALA A CA 1
ATOM 730 C C . ALA A 1 94 ? -4.571 -12.853 0.980 1.00 90.38 94 ALA A C 1
ATOM 732 O O . ALA A 1 94 ? -4.944 -13.623 1.857 1.00 90.38 94 ALA A O 1
ATOM 733 N N . ALA A 1 95 ? -3.422 -12.176 1.083 1.00 89.81 95 ALA A N 1
ATOM 734 C CA . ALA A 1 95 ? -2.544 -12.286 2.251 1.00 89.81 95 ALA A CA 1
ATOM 735 C C . ALA A 1 95 ? -3.141 -11.652 3.521 1.00 89.81 95 ALA A C 1
ATOM 737 O O . ALA A 1 95 ? -2.806 -12.077 4.626 1.00 89.81 95 ALA A O 1
ATOM 738 N N . LEU A 1 96 ? -4.006 -10.646 3.361 1.00 89.50 96 LEU A N 1
ATOM 739 C CA . LEU A 1 96 ? -4.745 -10.018 4.454 1.00 89.50 96 LEU A CA 1
ATOM 740 C C . LEU A 1 96 ? -5.872 -10.926 4.964 1.00 89.50 96 LEU A C 1
ATOM 742 O O . LEU A 1 96 ? -6.059 -11.034 6.165 1.00 89.50 96 LEU A O 1
ATOM 746 N N . GLU A 1 97 ? -6.592 -11.608 4.072 1.00 86.25 97 GLU A N 1
ATOM 747 C CA . GLU A 1 97 ? -7.626 -12.591 4.445 1.00 86.25 97 GLU A CA 1
ATOM 748 C C . GLU A 1 97 ? -7.045 -13.849 5.111 1.00 86.25 97 GLU A C 1
ATOM 750 O O . GLU A 1 97 ? -7.722 -14.516 5.885 1.00 86.25 97 GLU A O 1
ATOM 755 N N . ALA A 1 98 ? -5.783 -14.179 4.826 1.00 81.19 98 ALA A N 1
ATOM 756 C CA . ALA A 1 98 ? -5.095 -15.327 5.414 1.00 81.19 98 ALA A CA 1
ATOM 757 C C . ALA A 1 98 ? -4.476 -15.059 6.807 1.00 81.19 98 ALA A C 1
ATOM 759 O O . ALA A 1 98 ? -3.916 -15.993 7.382 1.00 81.19 98 ALA A O 1
ATOM 760 N N . ASN A 1 99 ? -4.538 -13.819 7.325 1.00 57.28 99 A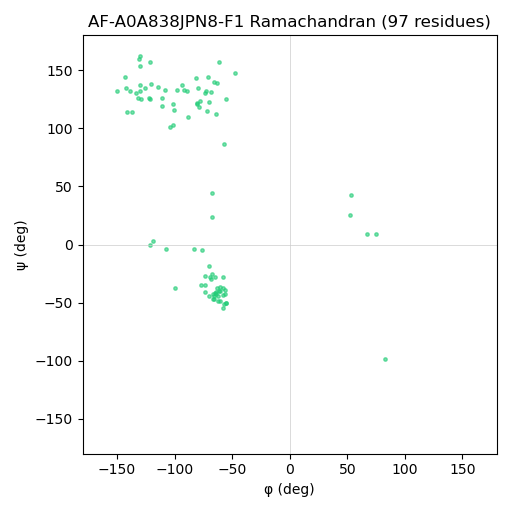SN A N 1
ATOM 761 C CA . ASN A 1 99 ? -3.967 -13.381 8.616 1.00 57.28 99 ASN A CA 1
ATOM 762 C C . ASN A 1 99 ? -5.016 -12.830 9.592 1.00 57.28 99 ASN A C 1
ATOM 764 O O . ASN A 1 99 ? -5.107 -13.366 10.713 1.00 57.28 99 ASN A O 1
#

Sequence (99 aa):
QRQYADIAPIAVQGDGPGTLAKIKGIVESRDGAAVVKSEPNYLYARFTTKLMKFVDDVEFWFDPATNVIQVRSASRVGRGDMGVNRKRIEAIRAALEAN

Nearest PDB structures (foldseek):
  2v9j-assembly1_A  TM=5.685E-01  e=7.776E-03  Rattus norvegicus
  6e4t-assembly1_A  TM=6.278E-01  e=1.500E-02  Rattus norvegicus
  4qfg-assembly1_A  TM=5.826E-01  e=2.726E-02  Rattus norvegicus
  5t5t-assembly1_A  TM=6.160E-01  e=4.395E-02  Rattus norvegicus
  8bik-assembly2_D  TM=5.731E-01  e=6.677E-02  Homo sapiens

Radius of gyration: 12.84 Å; Cα contacts (8 Å, |Δi|>4): 180; chains: 1; bounding box: 32×26×33 Å